Protein AF-A0A529LEZ0-F1 (afdb_monomer_lite)

Structure (mmCIF, N/CA/C/O backbone):
data_AF-A0A529LEZ0-F1
#
_entry.id   AF-A0A529LEZ0-F1
#
loop_
_atom_site.group_PDB
_atom_site.id
_atom_site.type_symbol
_atom_site.label_atom_id
_atom_site.label_alt_id
_atom_site.label_comp_id
_atom_site.label_asym_id
_atom_site.label_entity_id
_atom_site.label_seq_id
_atom_site.pdbx_PDB_ins_code
_atom_site.Cartn_x
_atom_site.Cartn_y
_atom_site.Cartn_z
_atom_site.occupancy
_atom_site.B_iso_or_equiv
_atom_site.auth_seq_id
_atom_site.auth_comp_id
_atom_site.auth_asym_id
_atom_site.auth_atom_id
_atom_site.pdbx_PDB_model_num
ATOM 1 N N . LYS A 1 1 ? -4.312 -14.035 -2.498 1.00 92.94 1 LYS A N 1
ATOM 2 C CA . LYS A 1 1 ? -5.330 -13.935 -1.424 1.00 92.94 1 LYS A CA 1
ATOM 3 C C . LYS A 1 1 ? -4.782 -13.069 -0.309 1.00 92.94 1 LYS A C 1
ATOM 5 O O . LYS A 1 1 ? -3.587 -13.166 -0.047 1.00 92.94 1 LYS A O 1
ATOM 10 N N . TYR A 1 2 ? -5.631 -12.257 0.310 1.00 94.88 2 TYR A N 1
ATOM 11 C CA . TYR A 1 2 ? -5.312 -11.516 1.528 1.00 94.88 2 TYR A CA 1
ATOM 12 C C . TYR A 1 2 ? -6.130 -12.086 2.679 1.00 94.88 2 TYR A C 1
ATOM 14 O O . TYR A 1 2 ? -7.294 -12.437 2.489 1.00 94.88 2 TYR A O 1
ATOM 22 N N . TYR A 1 3 ? -5.493 -12.208 3.836 1.00 95.38 3 TYR A N 1
ATOM 23 C CA . TYR A 1 3 ? -6.034 -12.893 5.003 1.00 95.38 3 TYR A CA 1
ATOM 24 C C . TYR A 1 3 ? -6.200 -11.908 6.156 1.00 95.38 3 TYR A C 1
ATOM 26 O O . TYR A 1 3 ? -5.487 -10.900 6.222 1.00 95.38 3 TYR A O 1
ATOM 34 N N . ASP A 1 4 ? -7.136 -12.195 7.052 1.00 94.25 4 ASP A N 1
ATOM 35 C CA . ASP A 1 4 ? -7.227 -11.505 8.334 1.00 94.25 4 ASP A CA 1
ATOM 36 C C . ASP A 1 4 ? -6.237 -12.079 9.367 1.00 94.25 4 ASP A C 1
ATOM 38 O O . ASP A 1 4 ? -5.305 -12.815 9.037 1.00 94.25 4 ASP A O 1
ATOM 42 N N . GLN A 1 5 ? -6.395 -11.678 10.630 1.00 93.06 5 GLN A N 1
ATOM 43 C CA . GLN A 1 5 ? -5.526 -12.122 11.724 1.00 93.06 5 GLN A CA 1
ATOM 44 C C . GLN A 1 5 ? -5.780 -13.576 12.148 1.00 93.06 5 GLN A C 1
ATOM 46 O O . GLN A 1 5 ? -4.893 -14.183 12.746 1.00 93.06 5 GLN A O 1
ATOM 51 N N . ASP A 1 6 ? -6.946 -14.132 11.814 1.00 97.00 6 ASP A N 1
ATOM 52 C CA . ASP A 1 6 ? -7.329 -15.514 12.105 1.00 97.00 6 ASP A CA 1
ATOM 53 C C . ASP A 1 6 ? -6.968 -16.460 10.942 1.00 97.00 6 ASP A C 1
ATOM 55 O O . ASP A 1 6 ? -7.276 -17.649 10.982 1.00 97.00 6 ASP A O 1
ATOM 59 N N . MET A 1 7 ? -6.240 -15.950 9.936 1.00 95.62 7 MET A N 1
ATOM 60 C CA . MET A 1 7 ? -5.854 -16.651 8.706 1.00 95.62 7 MET A CA 1
ATOM 61 C C . MET A 1 7 ? -7.045 -17.044 7.822 1.00 95.62 7 MET A C 1
ATOM 63 O O . MET A 1 7 ? -6.914 -17.913 6.954 1.00 95.62 7 MET A O 1
ATOM 67 N N . GLU A 1 8 ? -8.176 -16.357 7.971 1.00 97.44 8 GLU A N 1
ATOM 68 C CA . GLU A 1 8 ? -9.325 -16.518 7.089 1.00 97.44 8 GLU A CA 1
ATOM 69 C C . GLU A 1 8 ? -9.157 -15.632 5.840 1.00 97.44 8 GLU A C 1
ATOM 71 O O . GLU A 1 8 ? -8.747 -14.467 5.934 1.00 97.44 8 GLU A O 1
ATOM 76 N N . PRO A 1 9 ? -9.409 -16.160 4.628 1.00 96.50 9 PRO A N 1
ATOM 77 C CA . PRO A 1 9 ? -9.257 -15.394 3.398 1.00 96.50 9 PRO A CA 1
ATOM 78 C C . PRO A 1 9 ? -10.364 -14.338 3.273 1.00 96.50 9 PRO A C 1
ATOM 80 O O . PRO A 1 9 ? -11.541 -14.673 3.177 1.00 96.50 9 PRO A O 1
ATOM 83 N N . LEU A 1 10 ? -9.979 -13.061 3.195 1.00 95.81 10 LEU A N 1
ATOM 84 C CA . LEU A 1 10 ? -10.910 -11.942 3.015 1.00 95.81 10 LEU A CA 1
ATOM 85 C C . LEU A 1 10 ? -11.215 -11.666 1.539 1.00 95.81 10 LEU A C 1
ATOM 87 O O . LEU A 1 10 ? -12.367 -11.463 1.170 1.00 95.81 10 LEU A O 1
ATOM 91 N N . VAL A 1 11 ? -10.176 -11.638 0.697 1.00 96.06 11 VAL A N 1
ATOM 92 C CA . VAL A 1 11 ? -10.280 -11.363 -0.748 1.00 96.06 11 VAL A CA 1
ATOM 93 C C . VAL A 1 11 ? -9.249 -12.170 -1.545 1.00 96.06 11 VAL A C 1
ATOM 95 O O . VAL A 1 11 ? -8.188 -12.558 -1.031 1.00 96.06 11 VAL A O 1
ATOM 98 N N . GLU A 1 12 ? -9.522 -12.405 -2.828 1.00 96.38 12 GLU A N 1
ATOM 99 C CA . GLU A 1 12 ? -8.666 -13.174 -3.730 1.00 96.38 12 GLU A CA 1
ATOM 100 C C . GLU A 1 12 ? -8.337 -12.380 -4.988 1.00 96.38 12 GLU A C 1
ATOM 102 O O . GLU A 1 12 ? -9.216 -12.092 -5.774 1.00 96.38 12 GLU A O 1
ATOM 107 N N . VAL A 1 13 ? -7.054 -12.106 -5.237 1.00 96.69 13 VAL A N 1
ATOM 108 C CA . VAL A 1 13 ? -6.631 -11.548 -6.527 1.00 96.69 13 VAL A CA 1
ATOM 109 C C . VAL A 1 13 ? -6.913 -12.565 -7.636 1.00 96.69 13 VAL A C 1
ATOM 111 O O . VAL A 1 13 ? -6.261 -13.608 -7.695 1.00 96.69 13 VAL A O 1
ATOM 114 N N . VAL A 1 14 ? -7.873 -12.247 -8.504 1.00 97.88 14 VAL A N 1
ATOM 115 C CA . 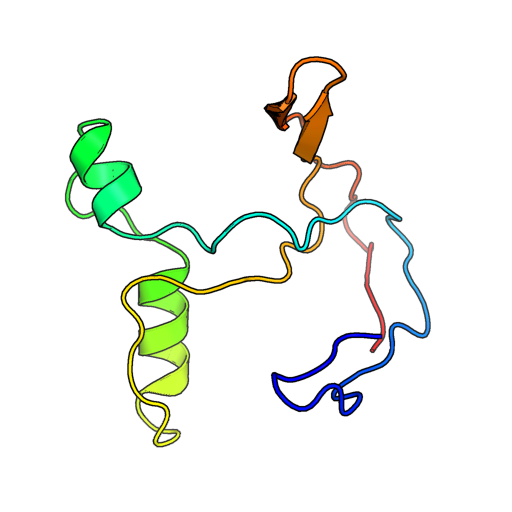VAL A 1 14 ? -8.275 -13.055 -9.666 1.00 97.88 14 VAL A CA 1
ATOM 116 C C . VAL A 1 14 ? -7.468 -12.667 -10.904 1.00 97.88 14 VAL A C 1
ATOM 118 O O . VAL A 1 14 ? -7.154 -13.518 -11.735 1.00 97.88 14 VAL A O 1
ATOM 121 N N . GLN A 1 15 ? -7.115 -11.387 -11.029 1.00 98.25 15 GLN A N 1
ATOM 122 C CA . GLN A 1 15 ? -6.302 -10.882 -12.130 1.00 98.25 15 GLN A CA 1
ATOM 123 C C . GLN A 1 15 ? -5.460 -9.688 -11.682 1.00 98.25 15 GLN A C 1
ATOM 125 O O . GLN A 1 15 ? -5.926 -8.841 -10.926 1.00 98.25 15 GLN A O 1
ATOM 130 N N . ASP A 1 16 ? -4.236 -9.612 -12.190 1.00 98.12 16 ASP A N 1
ATOM 131 C CA . ASP A 1 16 ? -3.298 -8.518 -11.958 1.00 98.12 16 ASP A CA 1
ATOM 132 C C . ASP A 1 16 ? -2.552 -8.237 -13.267 1.00 98.12 16 ASP A C 1
ATOM 134 O O . ASP A 1 16 ? -1.929 -9.138 -13.835 1.00 98.12 16 ASP A O 1
ATOM 138 N N . THR A 1 17 ? -2.667 -7.011 -13.781 1.00 98.44 17 THR A N 1
ATOM 139 C CA . THR A 1 17 ? -1.997 -6.605 -15.026 1.00 98.44 17 THR A CA 1
ATOM 140 C C . THR A 1 17 ? -0.624 -5.967 -14.802 1.00 98.44 17 THR A C 1
ATOM 142 O O . THR A 1 17 ? 0.129 -5.826 -15.764 1.00 98.44 17 THR A O 1
ATOM 145 N N . CYS A 1 18 ? -0.273 -5.616 -13.559 1.00 97.56 18 CYS A N 1
ATOM 146 C CA . CYS A 1 18 ? 0.985 -4.954 -13.206 1.00 97.56 18 CYS A CA 1
ATOM 147 C C . CYS A 1 18 ? 2.017 -5.941 -12.639 1.00 97.56 18 CYS A C 1
ATOM 149 O O . CYS A 1 18 ? 3.194 -5.884 -12.997 1.00 97.56 18 CYS A O 1
ATOM 151 N N . GLY A 1 19 ? 1.597 -6.850 -11.753 1.00 96.06 19 GLY A N 1
ATOM 152 C CA . GLY A 1 19 ? 2.464 -7.871 -11.157 1.00 96.06 19 GLY A CA 1
ATOM 153 C C . GLY A 1 19 ? 3.460 -7.334 -10.124 1.00 96.06 19 GLY A C 1
ATOM 154 O O . GLY A 1 19 ? 4.405 -8.040 -9.763 1.00 96.06 19 GLY A O 1
ATOM 155 N N . ARG A 1 20 ? 3.298 -6.085 -9.661 1.00 96.88 20 ARG A N 1
ATOM 156 C CA . ARG A 1 20 ? 4.250 -5.405 -8.767 1.00 96.88 20 ARG A CA 1
ATOM 157 C C . ARG A 1 20 ? 3.539 -4.572 -7.705 1.00 96.88 20 ARG A C 1
ATOM 159 O O . ARG A 1 20 ? 2.961 -3.527 -7.994 1.00 96.88 20 ARG A O 1
ATOM 166 N N . HIS A 1 21 ? 3.587 -5.079 -6.478 1.00 97.19 21 HIS A N 1
ATOM 167 C CA . HIS A 1 21 ? 2.898 -4.563 -5.297 1.00 97.19 21 HIS A CA 1
ATOM 168 C C . HIS A 1 21 ? 3.700 -4.968 -4.057 1.00 97.19 21 HIS A C 1
ATOM 170 O O . HIS A 1 21 ? 4.500 -5.910 -4.125 1.00 97.19 21 HIS A O 1
ATOM 176 N N . ASP A 1 22 ? 3.423 -4.350 -2.913 1.00 95.75 22 ASP A N 1
ATOM 177 C CA . ASP A 1 22 ? 3.927 -4.842 -1.634 1.00 95.75 22 ASP A CA 1
ATOM 178 C C . ASP A 1 22 ? 2.833 -4.999 -0.576 1.00 95.75 22 ASP A C 1
ATOM 180 O O . ASP A 1 22 ? 1.772 -4.378 -0.627 1.00 95.75 22 ASP A O 1
ATOM 184 N N . ALA A 1 23 ? 3.099 -5.903 0.364 1.00 94.00 23 ALA A N 1
ATOM 185 C CA . ALA A 1 23 ? 2.271 -6.159 1.541 1.00 94.00 23 ALA A CA 1
ATOM 186 C C . ALA A 1 23 ? 3.129 -6.276 2.815 1.00 94.00 23 ALA A C 1
ATOM 188 O O . ALA 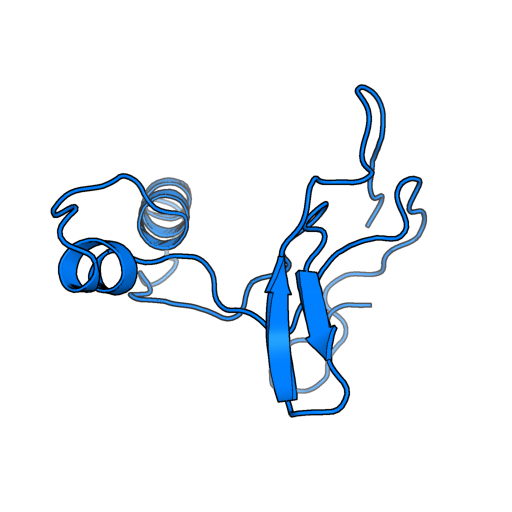A 1 23 ? 2.694 -6.837 3.818 1.00 94.00 23 ALA A O 1
ATOM 189 N N . PHE A 1 24 ? 4.380 -5.803 2.753 1.00 93.12 24 PHE A N 1
ATOM 190 C CA . PHE A 1 24 ? 5.327 -5.834 3.870 1.00 93.12 24 PHE A CA 1
ATOM 191 C C . PHE A 1 24 ? 5.519 -4.457 4.515 1.00 93.12 24 P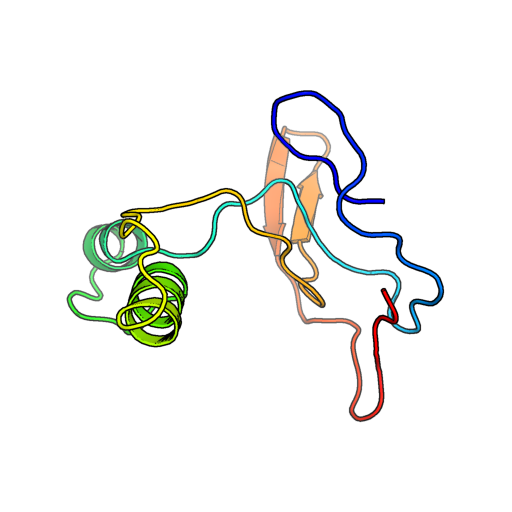HE A C 1
ATOM 193 O O . PHE A 1 24 ? 5.934 -4.388 5.671 1.00 93.12 24 PHE A O 1
ATOM 200 N N . ALA A 1 25 ? 5.238 -3.363 3.798 1.00 93.69 25 ALA A N 1
ATOM 201 C CA . ALA A 1 25 ? 5.352 -2.014 4.333 1.00 93.69 25 ALA A CA 1
ATOM 202 C C . ALA A 1 25 ? 4.030 -1.541 4.961 1.00 93.69 25 ALA A C 1
ATOM 204 O O . ALA A 1 25 ? 2.933 -1.980 4.613 1.00 93.69 25 ALA A O 1
ATOM 205 N N . LEU A 1 26 ? 4.137 -0.610 5.906 1.00 95.00 26 LEU A N 1
ATOM 206 C CA . LEU A 1 26 ? 2.973 0.056 6.486 1.00 95.00 26 LEU A CA 1
ATOM 207 C C . LEU A 1 26 ? 2.462 1.153 5.546 1.00 95.00 26 LEU A C 1
ATOM 209 O O . LEU A 1 26 ? 3.238 1.747 4.797 1.00 95.00 26 LEU A O 1
ATOM 213 N N . ALA A 1 27 ? 1.175 1.490 5.656 1.00 97.00 27 ALA A N 1
ATOM 214 C CA . ALA A 1 27 ? 0.674 2.755 5.127 1.00 97.00 27 ALA A CA 1
ATOM 215 C C . ALA A 1 27 ? 1.498 3.920 5.700 1.00 97.00 27 ALA A C 1
ATOM 217 O O . ALA A 1 27 ? 1.791 3.939 6.901 1.00 97.00 27 ALA A O 1
ATOM 218 N N . CYS A 1 28 ? 1.822 4.925 4.877 1.00 96.75 28 CYS A N 1
ATOM 219 C CA . CYS A 1 28 ? 2.483 6.115 5.403 1.00 96.75 28 CYS A CA 1
ATOM 220 C C . CYS A 1 28 ? 1.586 6.814 6.443 1.00 96.75 28 CYS A C 1
ATOM 222 O O . CYS A 1 28 ? 0.349 6.777 6.377 1.00 96.75 28 CYS A O 1
ATOM 224 N N . ALA A 1 29 ? 2.225 7.423 7.437 1.00 97.62 29 ALA A N 1
ATOM 225 C CA . ALA A 1 29 ? 1.579 8.008 8.607 1.00 97.62 29 ALA A CA 1
ATOM 226 C C . ALA A 1 29 ? 2.230 9.346 8.963 1.00 97.62 29 ALA A C 1
ATOM 228 O O . ALA A 1 29 ? 3.382 9.578 8.595 1.00 97.62 29 ALA A O 1
ATOM 229 N N . ALA A 1 30 ? 1.521 10.193 9.715 1.00 96.94 30 ALA A N 1
ATOM 230 C CA . ALA A 1 30 ? 2.001 11.514 10.134 1.00 96.94 30 ALA A CA 1
ATOM 231 C C . ALA A 1 30 ? 3.420 11.465 10.719 1.00 96.94 30 ALA A C 1
ATOM 233 O O . ALA A 1 30 ? 4.298 12.186 10.255 1.00 96.94 30 ALA A O 1
ATOM 234 N N . LYS A 1 31 ? 3.678 10.503 11.620 1.00 95.94 31 LYS A N 1
ATOM 235 C CA . LYS A 1 31 ? 4.991 10.322 12.251 1.00 95.94 31 LYS A CA 1
ATOM 236 C C . LYS A 1 31 ? 6.141 10.195 11.247 1.00 95.94 31 LYS A C 1
ATOM 238 O O . LYS A 1 31 ? 7.202 10.752 11.493 1.00 95.94 31 LYS A O 1
ATOM 243 N N . TYR A 1 32 ? 5.945 9.470 10.140 1.00 95.25 32 TYR A N 1
ATOM 244 C CA . TYR A 1 32 ? 6.991 9.324 9.125 1.00 95.25 32 TYR A CA 1
ATOM 245 C C . TYR A 1 32 ? 7.413 10.695 8.598 1.00 95.25 32 TYR A C 1
ATOM 247 O O . TYR A 1 32 ? 8.599 11.000 8.588 1.00 95.25 32 TYR A O 1
ATOM 255 N N . TYR A 1 33 ? 6.440 11.528 8.226 1.00 97.88 33 TYR A N 1
ATOM 256 C CA . TYR A 1 33 ? 6.689 12.857 7.679 1.00 97.88 33 TYR A CA 1
ATOM 257 C C . TYR A 1 33 ? 7.193 13.847 8.729 1.00 97.88 33 TYR A C 1
ATOM 259 O O . TYR A 1 33 ? 8.099 14.622 8.430 1.00 97.88 33 TYR A O 1
ATOM 267 N N . ASP A 1 34 ? 6.672 13.787 9.956 1.00 96.81 34 ASP A N 1
ATOM 268 C CA . ASP A 1 34 ? 7.169 14.590 11.076 1.00 96.81 34 ASP A CA 1
ATOM 269 C C . ASP A 1 34 ? 8.667 14.328 11.313 1.00 96.81 34 ASP A C 1
ATOM 271 O O . ASP A 1 34 ? 9.454 15.272 11.409 1.00 96.81 34 ASP A O 1
ATOM 275 N N . ASP A 1 35 ? 9.076 13.052 11.330 1.00 97.06 35 ASP A N 1
ATOM 276 C CA . ASP A 1 35 ? 10.462 12.636 11.577 1.00 97.06 35 ASP A CA 1
ATOM 277 C C . ASP A 1 35 ? 11.425 13.098 10.463 1.00 97.06 35 ASP A C 1
ATOM 279 O O . ASP A 1 35 ? 12.592 13.382 10.738 1.00 97.06 35 ASP A O 1
ATOM 283 N N . ILE A 1 36 ? 10.951 13.205 9.214 1.00 96.75 36 ILE A N 1
ATOM 284 C CA . ILE A 1 36 ? 11.753 13.687 8.072 1.00 96.75 36 ILE A CA 1
ATOM 285 C C . ILE A 1 36 ? 11.601 15.196 7.808 1.00 96.75 36 ILE A C 1
ATOM 287 O O . ILE A 1 36 ? 12.111 15.696 6.804 1.00 96.75 36 ILE A O 1
ATOM 291 N N . GLY A 1 37 ? 10.936 15.934 8.707 1.00 97.62 37 GLY A N 1
ATOM 292 C CA . GLY A 1 37 ? 10.865 17.400 8.681 1.00 97.62 37 GLY A CA 1
ATOM 293 C C . GLY A 1 37 ? 9.721 18.002 7.858 1.00 97.62 37 GLY A C 1
ATOM 294 O O . GLY A 1 37 ? 9.781 19.182 7.516 1.00 97.62 37 GLY A O 1
ATOM 295 N N . TYR A 1 38 ? 8.674 17.228 7.566 1.00 97.31 38 TYR A N 1
ATOM 296 C CA . TYR A 1 38 ? 7.484 17.659 6.822 1.00 97.31 38 TYR A CA 1
ATOM 297 C C . TYR A 1 38 ? 6.199 17.528 7.665 1.00 97.31 38 TYR A C 1
ATOM 299 O O . TYR A 1 38 ? 5.312 16.742 7.326 1.00 97.31 38 TYR A O 1
ATOM 307 N N . PRO A 1 39 ? 6.058 18.283 8.768 1.00 95.88 39 PRO A N 1
ATOM 308 C CA . PRO A 1 39 ? 4.901 18.151 9.642 1.00 95.88 39 PRO A CA 1
ATOM 309 C C . PRO A 1 39 ? 3.593 18.571 8.964 1.00 95.88 39 PRO A C 1
ATOM 311 O O . PRO A 1 39 ? 3.548 19.536 8.199 1.00 95.88 39 PRO A O 1
ATOM 314 N N . GLY A 1 40 ? 2.512 17.850 9.271 1.00 95.00 40 GLY A N 1
ATOM 315 C CA . GLY A 1 40 ? 1.177 18.095 8.703 1.00 95.00 40 GLY A CA 1
ATOM 316 C C . GLY A 1 40 ? 0.995 17.617 7.256 1.00 95.00 40 GLY A C 1
ATOM 317 O O . GLY A 1 40 ? 0.004 17.966 6.613 1.00 95.00 40 GLY A O 1
ATOM 318 N N . HIS A 1 41 ? 1.937 16.830 6.726 1.00 97.75 41 HIS A N 1
ATOM 319 C CA . HIS A 1 41 ? 1.838 16.260 5.387 1.00 97.75 41 HIS A CA 1
ATOM 320 C C . HIS A 1 41 ? 0.684 15.247 5.284 1.00 97.75 41 HIS A C 1
ATOM 322 O O . HIS A 1 41 ? 0.537 14.343 6.113 1.00 97.75 41 HIS A O 1
ATOM 328 N N . THR A 1 42 ? -0.108 15.351 4.212 1.00 97.62 42 THR A N 1
ATOM 329 C CA . THR A 1 42 ? -1.183 14.394 3.911 1.00 97.62 42 THR A CA 1
ATOM 330 C C . THR A 1 42 ? -0.627 12.979 3.772 1.00 97.62 42 THR A C 1
ATOM 332 O O . THR A 1 42 ? 0.354 12.755 3.069 1.00 97.62 42 THR A O 1
ATOM 335 N N . ASN A 1 43 ? -1.260 12.005 4.418 1.00 97.81 43 ASN A N 1
ATOM 336 C CA . ASN A 1 43 ? -0.753 10.638 4.464 1.00 97.81 43 ASN A CA 1
ATOM 337 C C . ASN A 1 43 ? -1.874 9.595 4.349 1.00 97.81 43 ASN A C 1
ATOM 339 O O . ASN A 1 43 ? -3.053 9.881 4.570 1.00 97.81 43 ASN A O 1
ATOM 343 N N . CYS A 1 44 ? -1.499 8.368 3.985 1.00 97.94 44 CYS A N 1
ATOM 344 C CA . CYS A 1 44 ? -2.428 7.263 3.759 1.00 97.94 44 CYS A CA 1
ATOM 345 C C . CYS A 1 44 ? -3.224 6.891 5.016 1.00 97.94 44 CYS A C 1
ATOM 347 O O . CYS A 1 44 ? -4.403 6.563 4.902 1.00 97.94 44 CYS A O 1
ATOM 349 N N . SER A 1 45 ? -2.620 6.964 6.204 1.00 97.88 45 SER A N 1
ATOM 350 C CA . SER A 1 45 ? -3.301 6.630 7.463 1.00 97.88 45 SER A CA 1
ATOM 351 C C . SER A 1 45 ? -4.420 7.620 7.801 1.00 97.88 45 SER A C 1
ATOM 353 O O . SER A 1 45 ? -5.529 7.207 8.138 1.00 97.88 45 SER A O 1
ATOM 355 N N . GLU A 1 46 ? -4.184 8.921 7.638 1.00 97.38 46 GLU A N 1
ATOM 356 C CA . GLU A 1 46 ? -5.229 9.938 7.800 1.00 97.38 46 GLU A CA 1
ATOM 357 C C . GLU A 1 46 ? -6.311 9.841 6.724 1.00 97.38 46 GLU A C 1
ATOM 359 O O . GLU A 1 46 ? -7.498 9.915 7.047 1.00 97.38 46 GLU A O 1
ATOM 364 N N . ASN A 1 47 ? -5.924 9.609 5.465 1.00 97.94 47 ASN A N 1
ATOM 365 C CA . ASN A 1 47 ? -6.875 9.407 4.371 1.00 97.94 47 ASN A CA 1
ATOM 366 C C . ASN A 1 47 ? -7.803 8.213 4.644 1.00 97.94 47 ASN A C 1
ATOM 368 O O . ASN A 1 47 ? -9.014 8.325 4.459 1.00 97.94 47 ASN A O 1
ATOM 372 N N . PHE A 1 48 ? -7.248 7.101 5.133 1.00 97.44 48 PHE A N 1
ATOM 373 C CA . PHE A 1 48 ? -8.000 5.913 5.535 1.00 97.44 48 PHE A CA 1
ATOM 374 C C . PHE A 1 48 ? -8.994 6.224 6.662 1.00 97.44 48 PHE A C 1
ATOM 376 O O . PHE A 1 48 ? -10.186 5.950 6.529 1.00 97.44 48 PHE A O 1
ATOM 383 N N . ASN A 1 49 ? -8.528 6.858 7.744 1.00 97.56 49 ASN A N 1
ATOM 384 C CA . ASN A 1 49 ? -9.384 7.207 8.880 1.00 97.56 49 ASN A CA 1
ATOM 385 C C . ASN A 1 49 ? -10.513 8.159 8.470 1.00 97.56 49 ASN A C 1
ATOM 387 O O . ASN A 1 49 ? -11.652 7.985 8.894 1.00 97.56 49 ASN A O 1
ATOM 391 N N . LYS A 1 50 ? -10.214 9.140 7.610 1.00 97.62 50 LYS A N 1
ATOM 392 C CA . LYS A 1 50 ? -11.206 10.080 7.083 1.00 97.62 50 LYS A CA 1
ATOM 393 C C . LYS A 1 50 ? -12.253 9.374 6.223 1.00 97.62 50 LYS A C 1
ATOM 395 O O . LYS A 1 50 ? -13.437 9.641 6.384 1.00 97.62 50 LYS A O 1
ATOM 400 N N . ALA A 1 51 ? -11.829 8.483 5.327 1.00 97.75 51 ALA A N 1
ATOM 401 C CA . ALA A 1 51 ? -12.737 7.751 4.443 1.00 97.75 51 ALA A CA 1
ATOM 402 C C . ALA A 1 51 ? -13.690 6.817 5.210 1.00 97.75 51 ALA A C 1
ATOM 404 O O . ALA A 1 51 ? -14.790 6.537 4.739 1.00 97.75 51 ALA A O 1
ATOM 405 N N . LEU A 1 52 ? -13.282 6.343 6.391 1.00 97.62 52 LEU A N 1
ATOM 406 C CA . LEU A 1 52 ? -14.037 5.369 7.180 1.00 97.62 52 LEU A CA 1
ATOM 407 C C . LEU A 1 52 ? -14.705 5.943 8.436 1.00 97.62 52 LEU A C 1
ATOM 409 O O . LEU A 1 52 ? -15.331 5.180 9.171 1.00 97.62 52 LEU A O 1
ATOM 413 N N . ALA A 1 53 ? -14.622 7.256 8.664 1.00 97.25 53 ALA A N 1
ATOM 414 C CA . ALA A 1 53 ? -15.120 7.909 9.878 1.00 97.25 53 ALA A CA 1
ATOM 415 C C . ALA A 1 53 ? -16.595 7.580 10.180 1.00 97.25 53 ALA A C 1
ATOM 417 O O . ALA A 1 53 ? -16.943 7.285 11.322 1.00 97.25 53 ALA A O 1
ATOM 418 N N . ASP A 1 54 ? -17.434 7.534 9.143 1.00 97.44 54 ASP A N 1
ATOM 419 C CA . ASP A 1 54 ? -18.875 7.284 9.276 1.00 97.44 54 ASP A CA 1
ATOM 420 C C . ASP A 1 54 ? -19.245 5.789 9.230 1.00 97.44 54 ASP A C 1
ATOM 422 O O . ASP A 1 54 ? -20.411 5.425 9.367 1.00 97.44 54 ASP A O 1
ATOM 426 N N . ASN A 1 55 ? -18.259 4.903 9.059 1.00 97.38 55 ASN A N 1
ATOM 427 C CA . ASN A 1 55 ? -18.458 3.456 8.926 1.00 97.38 55 ASN A CA 1
ATOM 428 C C . ASN A 1 55 ? -18.194 2.690 10.236 1.00 97.38 55 ASN A C 1
ATOM 430 O O . ASN A 1 55 ? -18.091 1.466 10.228 1.00 97.38 55 ASN A O 1
ATOM 434 N N . GLY A 1 56 ? -18.042 3.394 11.365 1.00 95.31 56 GLY A N 1
ATOM 435 C CA . GLY A 1 56 ? -17.798 2.777 12.676 1.00 95.31 56 GLY A CA 1
ATOM 436 C C . GLY A 1 56 ? -16.425 2.108 12.820 1.00 95.31 56 GLY A C 1
ATOM 437 O O . GLY A 1 56 ? -16.207 1.347 13.761 1.00 95.31 56 GLY A O 1
ATOM 438 N N . VAL A 1 57 ? -15.489 2.379 11.905 1.00 95.88 57 VAL A N 1
ATOM 439 C CA . VAL A 1 57 ? -14.133 1.822 11.950 1.00 95.88 57 VAL A CA 1
ATOM 440 C C . VAL A 1 57 ? -13.273 2.657 12.892 1.00 95.88 57 VAL A C 1
ATOM 442 O O . VAL A 1 57 ? -13.147 3.869 12.732 1.00 95.88 57 VAL A O 1
ATOM 445 N N . THR A 1 58 ? -12.644 2.007 13.872 1.00 97.06 58 THR A N 1
ATOM 446 C CA . THR A 1 58 ? -11.729 2.684 14.796 1.00 97.06 58 THR A CA 1
ATOM 447 C C . THR A 1 58 ? -10.517 3.254 14.044 1.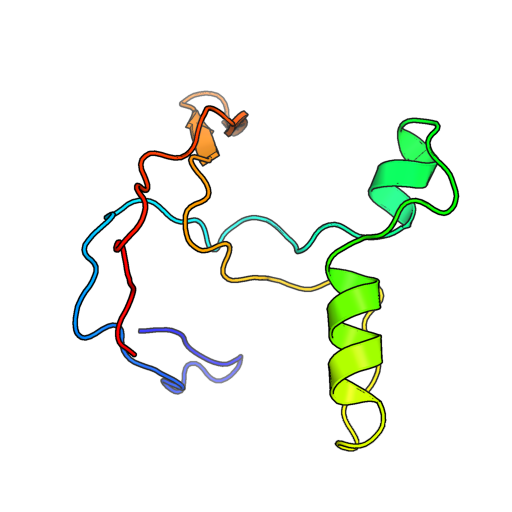00 97.06 58 THR A C 1
ATOM 449 O O . THR A 1 58 ? -9.848 2.497 13.330 1.00 97.06 58 THR A O 1
ATOM 452 N N . PRO A 1 59 ? -10.192 4.550 14.223 1.00 97.06 59 PRO A N 1
ATOM 453 C CA . PRO A 1 59 ? -9.031 5.163 13.590 1.00 97.06 59 PRO A CA 1
ATOM 454 C C . PRO A 1 59 ? -7.713 4.474 13.956 1.00 97.06 59 PRO A C 1
ATOM 456 O O . PRO A 1 59 ? -7.528 4.004 15.081 1.00 97.06 59 PRO A O 1
ATOM 459 N N . ARG A 1 60 ? -6.768 4.458 13.013 1.00 95.88 60 ARG A N 1
ATOM 460 C CA . ARG A 1 60 ? -5.438 3.851 13.166 1.00 95.88 60 ARG A CA 1
ATOM 461 C C . ARG A 1 60 ? -4.343 4.884 12.919 1.00 95.88 60 ARG A C 1
ATOM 463 O O . ARG A 1 60 ? -4.390 5.609 11.930 1.00 95.88 60 ARG A O 1
ATOM 470 N N . ALA A 1 61 ? -3.336 4.921 13.790 1.00 94.44 61 ALA A N 1
ATOM 471 C CA . ALA A 1 61 ? -2.161 5.785 13.617 1.00 94.44 61 ALA A CA 1
ATOM 472 C C . ALA A 1 61 ? -1.182 5.265 12.543 1.00 94.44 61 ALA A C 1
ATOM 474 O O . ALA A 1 61 ? -0.352 6.016 12.047 1.00 94.44 61 ALA A O 1
ATOM 475 N N . GLY A 1 62 ? -1.290 3.982 12.195 1.00 94.75 62 GLY A N 1
ATOM 476 C CA . GLY A 1 62 ? -0.539 3.276 11.160 1.00 94.75 62 GLY A CA 1
ATOM 477 C C . GLY A 1 62 ? -1.060 1.841 11.066 1.00 94.75 62 GLY A C 1
ATOM 478 O O . GLY A 1 62 ? -1.655 1.337 12.023 1.00 94.75 62 GLY A O 1
ATOM 479 N N . TRP A 1 63 ? -0.917 1.195 9.910 1.00 94.44 63 TRP A N 1
ATOM 480 C CA . TRP A 1 63 ? -1.475 -0.139 9.670 1.00 94.44 63 TRP A CA 1
ATOM 481 C C . TRP A 1 63 ? -0.771 -0.845 8.507 1.00 94.44 63 TRP A C 1
ATOM 483 O O . TRP A 1 63 ? -0.186 -0.190 7.644 1.00 94.44 63 TRP A O 1
ATOM 493 N N . MET A 1 64 ? -0.815 -2.182 8.505 1.00 92.94 64 MET A N 1
ATOM 494 C CA . MET A 1 64 ? -0.286 -3.000 7.407 1.00 92.94 64 MET A CA 1
ATOM 495 C C . MET A 1 64 ? -1.167 -2.812 6.178 1.00 92.94 64 MET A C 1
ATOM 497 O O . MET A 1 64 ? -2.338 -3.193 6.203 1.00 92.94 64 MET A O 1
ATOM 501 N N . ALA A 1 65 ? -0.611 -2.206 5.135 1.00 93.31 65 ALA A N 1
ATOM 502 C CA . ALA A 1 65 ? -1.335 -1.921 3.910 1.00 93.31 65 ALA A CA 1
ATOM 503 C C . ALA A 1 65 ? -1.010 -2.941 2.826 1.00 93.31 65 ALA A C 1
ATOM 505 O O . ALA A 1 65 ? 0.025 -3.603 2.840 1.00 93.31 65 ALA A O 1
ATOM 506 N N . ILE A 1 66 ? -1.916 -3.019 1.859 1.00 95.00 66 ILE A N 1
ATOM 507 C CA . ILE A 1 66 ? -1.620 -3.591 0.557 1.00 95.00 66 ILE A CA 1
ATOM 508 C C . ILE A 1 66 ? -1.311 -2.408 -0.352 1.00 95.00 66 ILE A C 1
ATOM 510 O O . ILE A 1 66 ? -2.216 -1.679 -0.767 1.00 95.00 66 ILE A O 1
ATOM 514 N N . ASN A 1 67 ? -0.033 -2.183 -0.623 1.00 96.94 67 ASN A N 1
ATOM 515 C CA . ASN A 1 67 ? 0.424 -1.064 -1.432 1.00 96.94 67 ASN A CA 1
ATOM 516 C C . ASN A 1 67 ? 0.398 -1.482 -2.903 1.00 96.94 67 ASN A C 1
ATOM 518 O O . ASN A 1 67 ? 1.393 -1.931 -3.481 1.00 96.94 67 ASN A O 1
ATOM 522 N N . PHE A 1 68 ? -0.782 -1.387 -3.519 1.00 97.38 68 PHE A N 1
ATOM 523 C CA . PHE A 1 68 ? -0.912 -1.719 -4.930 1.00 97.38 68 PHE A CA 1
ATOM 524 C C . PHE A 1 68 ? -0.081 -0.760 -5.800 1.00 97.38 68 PHE A C 1
ATOM 526 O O . PHE A 1 68 ? -0.123 0.452 -5.601 1.00 97.38 68 PHE A O 1
ATOM 533 N N . PHE A 1 69 ? 0.636 -1.314 -6.785 1.00 97.88 69 PHE A N 1
ATOM 534 C CA . PHE A 1 69 ? 1.449 -0.618 -7.783 1.00 97.88 69 PHE A CA 1
ATOM 535 C C . PHE A 1 69 ? 2.753 -0.018 -7.246 1.00 97.88 69 PHE A C 1
ATOM 537 O O . PHE A 1 69 ? 3.500 0.600 -8.001 1.00 97.88 69 PHE A O 1
ATOM 544 N N . PHE A 1 70 ? 3.073 -0.230 -5.967 1.00 97.81 70 PHE A N 1
ATOM 545 C CA . PHE A 1 70 ? 4.364 0.154 -5.413 1.00 97.81 70 PHE A CA 1
ATOM 546 C C . PHE A 1 70 ? 5.462 -0.785 -5.924 1.00 97.81 70 PHE A C 1
ATOM 548 O O . PHE A 1 70 ? 5.370 -2.008 -5.806 1.00 97.81 70 PHE A O 1
ATOM 555 N N . ASN A 1 71 ? 6.528 -0.202 -6.477 1.00 97.44 71 ASN A N 1
ATOM 556 C CA . ASN A 1 71 ? 7.737 -0.923 -6.858 1.00 97.44 71 ASN A CA 1
ATOM 557 C C . ASN A 1 71 ? 8.763 -0.856 -5.719 1.00 97.44 71 ASN A C 1
ATOM 559 O O . ASN A 1 71 ? 9.784 -0.176 -5.807 1.00 97.44 71 ASN A O 1
ATOM 563 N N . THR A 1 72 ? 8.466 -1.570 -4.636 1.00 96.69 72 THR A N 1
ATOM 564 C CA . THR A 1 72 ? 9.349 -1.700 -3.474 1.00 96.69 72 THR A CA 1
ATOM 565 C C . THR A 1 72 ? 9.892 -3.124 -3.359 1.00 96.69 72 THR A C 1
ATOM 567 O O . THR A 1 72 ? 9.304 -4.098 -3.841 1.00 96.69 72 THR A O 1
ATOM 570 N N . ALA A 1 73 ? 11.065 -3.271 -2.753 1.00 95.62 73 ALA A N 1
ATOM 571 C CA . ALA A 1 73 ? 11.653 -4.571 -2.446 1.00 95.62 73 ALA A CA 1
ATOM 572 C C . ALA A 1 73 ? 12.491 -4.505 -1.173 1.00 95.62 73 ALA A C 1
ATOM 574 O O . ALA A 1 73 ? 12.902 -3.433 -0.739 1.00 95.62 73 ALA A O 1
ATOM 575 N N . ILE A 1 74 ? 12.768 -5.679 -0.614 1.00 95.75 74 ILE A N 1
ATOM 576 C CA . ILE A 1 74 ? 13.821 -5.872 0.375 1.00 95.75 74 ILE A CA 1
ATOM 577 C C . ILE A 1 74 ? 14.997 -6.522 -0.354 1.00 95.75 74 ILE A C 1
ATOM 579 O O . ILE A 1 74 ? 14.825 -7.571 -0.980 1.00 95.75 74 ILE A O 1
ATOM 583 N N . ASP A 1 75 ? 16.161 -5.881 -0.333 1.00 95.25 75 ASP A N 1
ATOM 584 C CA . ASP A 1 75 ? 17.355 -6.406 -0.991 1.00 95.25 75 ASP A CA 1
ATOM 585 C C . ASP A 1 75 ? 18.023 -7.539 -0.182 1.00 95.25 75 ASP A C 1
ATOM 587 O O . ASP A 1 75 ? 17.576 -7.925 0.901 1.00 95.25 75 ASP A O 1
ATOM 591 N N . ALA A 1 76 ? 19.127 -8.083 -0.702 1.00 96.62 76 ALA A N 1
ATOM 592 C CA . ALA A 1 76 ? 19.866 -9.168 -0.050 1.00 96.62 76 ALA A CA 1
ATOM 593 C C . ALA A 1 76 ? 20.475 -8.785 1.316 1.00 96.62 76 ALA A C 1
ATOM 595 O O . ALA A 1 76 ? 20.894 -9.666 2.068 1.00 96.62 76 ALA A O 1
ATOM 596 N N . HIS A 1 77 ? 20.532 -7.493 1.642 1.00 97.19 77 HIS A N 1
ATOM 597 C CA . HIS A 1 77 ? 21.025 -6.964 2.910 1.00 97.19 77 HIS A CA 1
ATOM 598 C C . HIS A 1 77 ? 19.893 -6.598 3.879 1.00 97.19 77 HIS A C 1
ATOM 600 O O . HIS A 1 77 ? 20.169 -6.141 4.989 1.00 97.19 77 HIS A O 1
ATOM 606 N N . GLY A 1 78 ? 18.631 -6.817 3.499 1.00 95.31 78 GLY A N 1
ATOM 607 C CA . GLY A 1 78 ? 17.475 -6.461 4.318 1.00 95.31 78 GLY A CA 1
ATOM 608 C C . GLY A 1 78 ? 17.085 -4.986 4.217 1.00 95.31 78 GLY A C 1
ATOM 609 O O . GLY A 1 78 ? 16.285 -4.515 5.026 1.00 95.31 78 GLY A O 1
ATOM 610 N N . VAL A 1 79 ? 17.638 -4.243 3.256 1.00 96.50 79 VAL A N 1
ATOM 611 C CA . VAL A 1 79 ? 17.323 -2.827 3.059 1.00 96.50 79 VAL A CA 1
ATOM 612 C C . VAL A 1 79 ? 16.075 -2.710 2.197 1.00 96.50 79 VAL A C 1
ATOM 614 O O . VAL A 1 79 ? 15.962 -3.340 1.145 1.00 96.50 79 VAL A O 1
ATOM 617 N N . MET A 1 80 ? 15.135 -1.877 2.641 1.00 94.56 80 MET A N 1
ATOM 618 C CA . MET A 1 80 ? 13.985 -1.508 1.828 1.00 94.56 80 MET A CA 1
ATOM 619 C C . MET A 1 80 ? 14.417 -0.528 0.740 1.00 94.56 80 MET A C 1
ATOM 621 O O . MET A 1 80 ? 14.948 0.543 1.030 1.00 94.56 80 MET A O 1
ATOM 625 N N . VAL A 1 81 ? 14.145 -0.890 -0.507 1.00 96.25 81 VAL A N 1
ATOM 626 C CA . VAL A 1 81 ? 14.365 -0.055 -1.686 1.00 96.25 81 VAL A CA 1
ATOM 627 C C . VAL A 1 81 ? 13.033 0.247 -2.359 1.00 96.25 81 VAL A C 1
ATOM 629 O O . VAL A 1 81 ? 12.099 -0.555 -2.299 1.00 96.25 81 VAL A O 1
ATOM 632 N N . SER A 1 82 ? 12.953 1.406 -3.002 1.00 95.69 82 SER A N 1
ATOM 633 C CA . SER A 1 82 ? 11.802 1.846 -3.786 1.00 95.69 82 SER A CA 1
ATOM 634 C C . SER A 1 82 ? 12.291 2.429 -5.102 1.00 95.69 82 SER A C 1
ATOM 636 O O . SER A 1 82 ? 13.327 3.091 -5.131 1.00 95.69 82 SER A O 1
ATOM 638 N N . ASP A 1 83 ? 11.523 2.212 -6.160 1.00 96.88 83 ASP A N 1
ATOM 639 C CA . ASP A 1 83 ? 11.783 2.743 -7.496 1.00 96.88 83 ASP A CA 1
ATOM 640 C C . ASP A 1 83 ? 10.452 3.121 -8.176 1.00 96.88 83 ASP A C 1
ATOM 642 O O . ASP A 1 83 ? 9.377 2.977 -7.579 1.00 96.88 83 ASP A O 1
ATOM 646 N N . GLU A 1 84 ? 10.505 3.634 -9.403 1.00 97.31 84 GLU A N 1
ATOM 647 C CA . GLU A 1 84 ? 9.324 4.030 -10.167 1.00 97.31 84 GLU A CA 1
ATOM 648 C C . GLU A 1 84 ? 8.337 2.853 -10.330 1.00 97.31 84 GLU A C 1
ATOM 650 O O . GLU A 1 84 ? 8.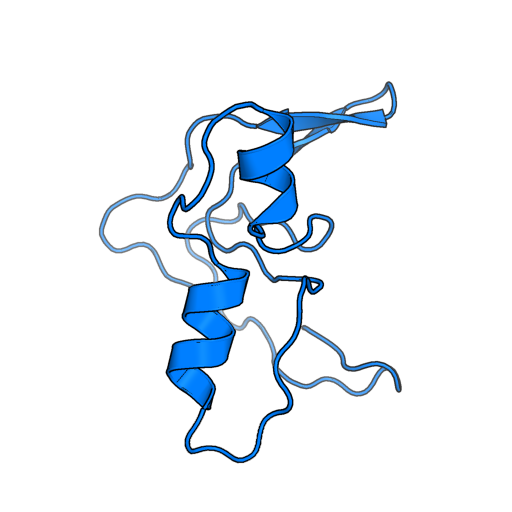751 1.724 -10.636 1.00 97.31 84 GLU A O 1
ATOM 655 N N . PRO A 1 85 ? 7.023 3.087 -10.129 1.00 97.44 85 PRO A N 1
ATOM 656 C CA . PRO A 1 85 ? 5.986 2.099 -10.406 1.00 97.44 85 PRO A CA 1
ATOM 657 C C . PRO A 1 85 ? 6.069 1.539 -11.828 1.00 97.44 85 PRO A C 1
ATOM 659 O O . PRO A 1 85 ? 6.304 2.271 -12.785 1.00 97.44 85 PRO A O 1
ATOM 662 N N . TRP A 1 86 ? 5.806 0.240 -11.982 1.00 97.62 86 TRP A N 1
ATOM 663 C CA . TRP A 1 86 ? 5.711 -0.394 -13.307 1.00 97.62 86 TRP A CA 1
ATOM 664 C C . TRP A 1 86 ? 4.356 -0.180 -13.981 1.00 97.62 86 TRP A C 1
ATOM 666 O O . TRP A 1 86 ? 4.220 -0.435 -15.180 1.00 97.62 86 TRP A O 1
ATOM 676 N N . SER A 1 87 ? 3.363 0.260 -13.209 1.00 98.19 87 SER A N 1
ATOM 677 C CA . SER A 1 87 ? 2.002 0.441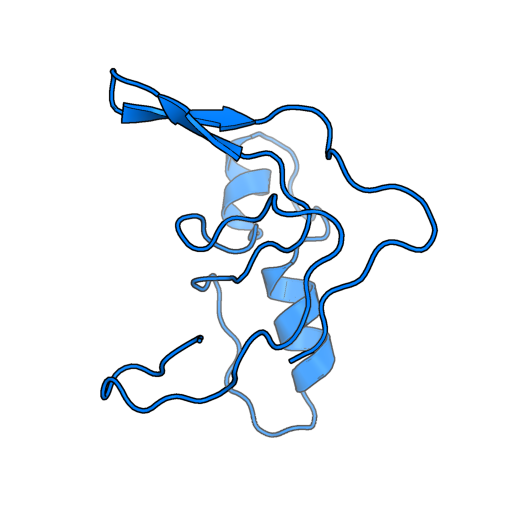 -13.682 1.00 98.19 87 SER A CA 1
ATOM 678 C C . SER A 1 87 ? 1.900 1.539 -14.734 1.00 98.19 87 SER A C 1
ATOM 680 O O . SER A 1 87 ? 2.645 2.522 -14.765 1.00 98.19 87 SER A O 1
ATOM 682 N N . ARG A 1 88 ? 0.922 1.371 -15.614 1.00 98.19 88 ARG A N 1
ATOM 683 C CA . ARG A 1 88 ? 0.554 2.298 -16.677 1.00 98.19 88 ARG A CA 1
ATOM 684 C C . ARG A 1 88 ? -0.927 2.647 -16.564 1.00 98.19 88 ARG A C 1
ATOM 686 O O . ARG A 1 88 ? -1.701 1.902 -15.961 1.00 98.19 88 ARG A O 1
ATOM 693 N N . PRO A 1 89 ? -1.365 3.765 -17.168 1.00 98.50 89 PRO A N 1
ATOM 694 C CA . PRO A 1 89 ? -2.787 4.058 -17.276 1.00 98.50 89 PRO A CA 1
ATOM 695 C C . PRO A 1 89 ? -3.547 2.875 -17.892 1.00 98.50 89 PRO A C 1
ATOM 697 O O . PRO A 1 89 ? -3.224 2.435 -18.994 1.00 98.50 89 PRO A O 1
ATOM 700 N N . GLY A 1 90 ? -4.554 2.377 -17.173 1.00 98.00 90 GLY A N 1
ATOM 701 C CA . GLY A 1 90 ? -5.347 1.210 -17.567 1.00 98.00 90 GLY A CA 1
ATOM 702 C C . GLY A 1 90 ? -4.972 -0.093 -16.858 1.00 98.00 90 GLY A C 1
ATOM 703 O O . GLY A 1 90 ? -5.745 -1.044 -16.956 1.00 98.00 90 GLY A O 1
ATOM 704 N N . ASP A 1 91 ? -3.858 -0.141 -16.121 1.00 98.44 91 ASP A N 1
ATOM 705 C CA . ASP A 1 91 ? -3.551 -1.294 -15.274 1.00 98.44 91 ASP A CA 1
ATOM 706 C C . ASP A 1 91 ? -4.522 -1.418 -14.095 1.00 98.44 91 ASP A C 1
ATOM 708 O O . ASP A 1 91 ? -4.998 -0.420 -13.545 1.00 98.44 91 ASP A O 1
ATOM 712 N N . TYR A 1 92 ? -4.814 -2.659 -13.704 1.00 98.50 92 TYR A N 1
ATOM 713 C CA . TYR A 1 92 ? -5.749 -2.963 -12.628 1.00 98.50 92 TYR A CA 1
ATOM 714 C C . TYR A 1 92 ? -5.415 -4.266 -11.900 1.00 98.50 92 TYR A C 1
ATOM 716 O O . TYR A 1 92 ? -4.731 -5.153 -12.412 1.00 98.50 92 TYR A O 1
ATOM 724 N N . VAL A 1 93 ? -5.981 -4.373 -10.698 1.00 98.12 93 VAL A N 1
ATOM 725 C CA . VAL A 1 93 ? -6.064 -5.606 -9.916 1.00 98.12 93 VAL A CA 1
ATOM 726 C C . VAL A 1 93 ? -7.544 -5.907 -9.692 1.00 98.12 93 VAL A C 1
ATOM 728 O O . VAL A 1 93 ? -8.293 -5.035 -9.251 1.00 98.12 93 VAL A O 1
ATOM 731 N N . LEU A 1 94 ? -7.971 -7.124 -10.021 1.00 98.00 94 LEU A N 1
ATOM 732 C CA . LEU A 1 94 ? -9.317 -7.639 -9.774 1.00 98.00 94 LEU A CA 1
ATOM 733 C C . LEU A 1 94 ? -9.273 -8.578 -8.566 1.00 98.00 94 LEU A C 1
ATOM 735 O O . LEU A 1 94 ? -8.434 -9.482 -8.537 1.00 98.00 94 LEU A O 1
ATOM 739 N N . MET A 1 95 ? -10.160 -8.358 -7.592 1.00 95.50 95 MET A N 1
ATOM 740 C CA . MET A 1 95 ? -10.211 -9.061 -6.304 1.00 95.50 95 MET A CA 1
ATOM 741 C C . MET A 1 95 ? -11.605 -9.572 -5.955 1.00 95.50 95 MET A C 1
ATOM 743 O O . MET A 1 95 ? -12.574 -8.985 -6.491 1.00 95.50 95 MET A O 1
#

Radius of gyration: 15.2 Å; chains: 1; bounding box: 40×35×32 Å

Foldseek 3Di:
DDADPVRHDPDDFPDFPQPAWDQPDKWDAQVVCVVVPRHPDDTPQVVVCVVCVVVPDDRDRMDRDTGPQWRWDQDPVRDIDGDHGSDDPPTDTDD

pLDDT: mean 96.55, std 1.42, range [92.94, 98.5]

Sequence (95 aa):
KYYDQDMEPLVEVVQDTCGRHDAFALACAAKYYDDIGYPGHTNCSENFNKALADNGVTPRAGWMAINFFFNTAIDAHGVMVSDEPWSRPGDYVLM

Secondary structure (DSSP, 8-state):
-EE-TTS-EEE---EESS--EESSSBPP-HHHHHHTT-TT---HHHHHHHHHGGGTPPP-SS-B--EET-EEEE-TTS-EEEE-----TT--EE-